Protein AF-A0A0C2Z1Q3-F1 (afdb_monomer_lite)

Radius of gyration: 25.27 Å; chains: 1; bounding box: 52×28×82 Å

Organism: Hebeloma cylindrosporum (NCBI:txid76867)

pLDDT: mean 87.55, std 15.51, range [37.38, 97.81]

Structure (mmCIF, N/CA/C/O backbone):
data_AF-A0A0C2Z1Q3-F1
#
_entry.id   AF-A0A0C2Z1Q3-F1
#
loop_
_atom_site.group_PDB
_atom_site.id
_atom_site.type_symbol
_atom_site.label_atom_id
_atom_site.label_alt_id
_atom_site.label_comp_id
_atom_site.label_asym_id
_atom_site.label_entity_id
_atom_site.label_seq_id
_atom_site.pdbx_PDB_ins_code
_atom_site.Cartn_x
_atom_site.Cartn_y
_atom_site.Cartn_z
_atom_site.occupancy
_atom_site.B_iso_or_equiv
_atom_site.auth_seq_id
_atom_site.auth_comp_id
_atom_site.auth_asym_id
_atom_site.auth_atom_id
_atom_site.pdbx_PDB_model_num
ATOM 1 N N . MET A 1 1 ? 28.878 20.321 -57.368 1.00 40.28 1 MET A N 1
ATOM 2 C CA . MET A 1 1 ? 27.598 19.875 -56.774 1.00 40.28 1 MET A CA 1
ATOM 3 C C . MET A 1 1 ? 27.811 18.503 -56.149 1.00 40.28 1 MET A C 1
ATOM 5 O O . MET A 1 1 ? 27.955 17.532 -56.877 1.00 40.28 1 MET A O 1
ATOM 9 N N . HIS A 1 2 ? 27.926 18.428 -54.825 1.00 37.38 2 HIS A N 1
ATOM 10 C CA . HIS A 1 2 ? 27.951 17.170 -54.071 1.00 37.38 2 HIS A CA 1
ATOM 11 C C . HIS A 1 2 ? 27.033 17.356 -52.866 1.00 37.38 2 HIS A C 1
ATOM 13 O O . HIS A 1 2 ? 27.407 17.969 -51.870 1.00 37.38 2 HIS A O 1
ATOM 19 N N . THR A 1 3 ? 25.792 16.897 -52.990 1.00 44.56 3 THR A N 1
ATOM 20 C CA . THR A 1 3 ? 24.865 16.792 -51.866 1.00 44.56 3 THR A CA 1
ATOM 21 C C . THR A 1 3 ? 25.160 15.486 -51.142 1.00 44.56 3 THR A C 1
ATOM 23 O O . THR A 1 3 ? 24.826 14.408 -51.624 1.00 44.56 3 THR A O 1
ATOM 26 N N . SER A 1 4 ? 25.827 15.602 -49.995 1.00 44.66 4 SER A N 1
ATOM 27 C CA . SER A 1 4 ? 25.994 14.520 -49.027 1.00 44.66 4 SER A CA 1
ATOM 28 C C . SER A 1 4 ? 24.630 14.195 -48.410 1.00 44.66 4 SER A C 1
ATOM 30 O O . SER A 1 4 ? 24.090 14.960 -47.605 1.00 44.66 4 SER A O 1
ATOM 32 N N . SER A 1 5 ? 24.034 13.093 -48.858 1.00 52.19 5 SER A N 1
ATOM 33 C CA . SER A 1 5 ? 22.776 12.563 -48.337 1.00 52.19 5 SER A CA 1
ATOM 34 C C . SER A 1 5 ? 22.981 12.031 -46.919 1.00 52.19 5 SER A C 1
ATOM 36 O O . SER A 1 5 ? 23.750 11.100 -46.689 1.00 52.19 5 SER A O 1
ATOM 38 N N . ARG A 1 6 ? 22.270 12.625 -45.956 1.00 55.78 6 ARG A N 1
ATOM 39 C CA . ARG A 1 6 ? 22.214 12.179 -44.559 1.00 55.78 6 ARG A CA 1
ATOM 40 C C . ARG A 1 6 ? 21.500 10.829 -44.475 1.00 55.78 6 ARG A C 1
ATOM 42 O O . ARG A 1 6 ? 20.276 10.780 -44.428 1.00 55.78 6 ARG A O 1
ATOM 49 N N . THR A 1 7 ? 22.243 9.735 -44.381 1.00 54.81 7 THR A N 1
ATOM 50 C CA . THR A 1 7 ? 21.703 8.438 -43.952 1.00 54.81 7 THR A CA 1
ATOM 51 C C . THR A 1 7 ? 21.805 8.298 -42.429 1.00 54.81 7 THR A C 1
ATOM 53 O O . THR A 1 7 ? 22.650 7.579 -41.908 1.00 54.81 7 THR A O 1
ATOM 56 N N . CYS A 1 8 ? 20.936 8.986 -41.691 1.00 54.88 8 CYS A N 1
ATOM 57 C CA . CYS A 1 8 ? 20.479 8.540 -40.366 1.00 54.88 8 CYS A CA 1
ATOM 58 C C . CYS A 1 8 ? 18.974 8.737 -40.388 1.00 54.88 8 CYS A C 1
ATOM 60 O O . CYS A 1 8 ? 18.497 9.861 -40.282 1.00 54.88 8 CYS A O 1
ATOM 62 N N . SER A 1 9 ? 18.220 7.669 -40.638 1.00 55.84 9 SER A N 1
ATOM 63 C CA . SER A 1 9 ? 16.764 7.780 -40.555 1.00 55.84 9 SER A CA 1
ATOM 64 C C . SER A 1 9 ? 16.096 6.508 -40.043 1.00 55.84 9 SER A C 1
ATOM 66 O O . SER A 1 9 ? 15.236 6.619 -39.185 1.00 55.84 9 SER A O 1
ATOM 68 N N . THR A 1 10 ? 16.567 5.305 -40.386 1.00 55.25 10 THR A N 1
ATOM 69 C CA . THR A 1 10 ? 15.909 4.073 -39.893 1.00 55.25 10 THR A CA 1
ATOM 70 C C . THR A 1 10 ? 16.584 3.490 -38.642 1.00 55.25 10 THR A C 1
ATOM 72 O O . THR A 1 10 ? 15.976 3.406 -37.582 1.00 55.25 10 THR A O 1
ATOM 75 N N . ASN A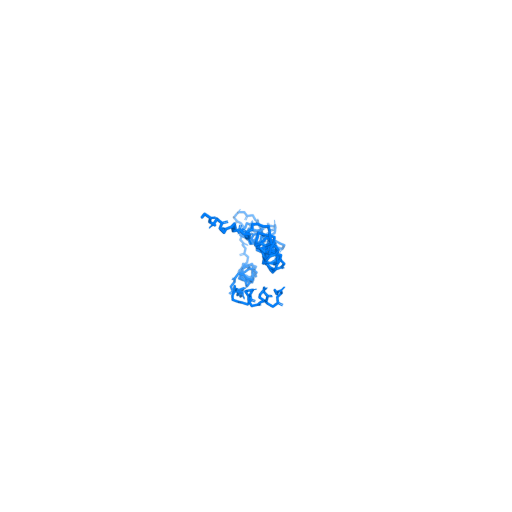 1 11 ? 17.899 3.234 -38.690 1.00 54.91 11 ASN A N 1
ATOM 76 C CA . ASN A 1 11 ? 18.646 2.620 -37.572 1.00 54.91 11 ASN A CA 1
ATOM 77 C C . ASN A 1 11 ? 18.670 3.443 -36.269 1.00 54.91 11 ASN A C 1
ATOM 79 O O . ASN A 1 11 ? 18.865 2.894 -35.183 1.00 54.91 11 ASN A O 1
ATOM 83 N N . CYS A 1 12 ? 18.538 4.766 -36.372 1.00 56.94 12 CYS A N 1
ATOM 84 C CA . CYS A 1 12 ? 18.564 5.675 -35.227 1.00 56.94 12 CYS A CA 1
ATOM 85 C C . CYS A 1 12 ? 17.227 5.624 -34.452 1.00 56.94 12 CYS A C 1
ATOM 87 O O . CYS A 1 12 ? 17.232 5.646 -33.221 1.00 56.94 12 CYS A O 1
ATOM 89 N N . ILE A 1 13 ? 16.103 5.500 -35.172 1.00 61.22 13 ILE A N 1
ATOM 90 C CA . ILE A 1 13 ? 14.750 5.461 -34.602 1.00 61.22 13 ILE A CA 1
ATOM 91 C C . ILE A 1 13 ? 14.472 4.090 -33.974 1.00 61.22 13 ILE A C 1
ATOM 93 O O . ILE A 1 13 ? 14.057 4.040 -32.818 1.00 61.22 13 ILE A O 1
ATOM 97 N N . ASP A 1 14 ? 14.822 2.991 -34.648 1.00 61.88 14 ASP A N 1
ATOM 98 C CA . ASP A 1 14 ? 14.607 1.631 -34.122 1.00 61.88 14 ASP A CA 1
ATOM 99 C C . ASP A 1 14 ? 15.408 1.360 -32.838 1.00 61.88 14 ASP A C 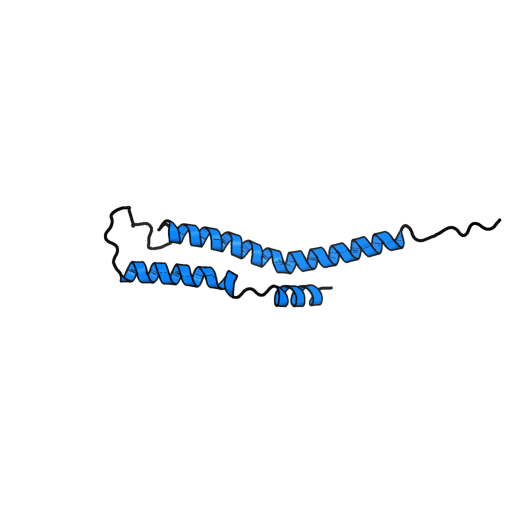1
ATOM 101 O O . ASP A 1 14 ? 14.910 0.753 -31.886 1.00 61.88 14 ASP A O 1
ATOM 105 N N . ARG A 1 15 ? 16.644 1.874 -32.749 1.00 62.88 15 ARG A N 1
ATOM 106 C CA . ARG A 1 15 ? 17.442 1.805 -31.511 1.00 62.88 15 ARG A CA 1
ATOM 107 C C . ARG A 1 15 ? 16.857 2.655 -30.384 1.00 62.88 15 ARG A C 1
ATOM 109 O O . ARG A 1 15 ? 17.006 2.282 -29.223 1.00 62.88 15 ARG A O 1
ATOM 116 N N . GLY A 1 16 ? 16.240 3.792 -30.706 1.00 69.06 16 GLY A N 1
ATOM 117 C CA . GLY A 1 16 ? 15.554 4.646 -29.736 1.00 69.06 16 GLY A CA 1
ATOM 118 C C . GLY A 1 16 ? 14.304 3.972 -29.172 1.00 69.06 16 GLY A C 1
ATOM 119 O O . GLY A 1 16 ? 14.157 3.896 -27.954 1.00 69.06 16 GLY A O 1
ATOM 120 N N . ALA A 1 17 ? 13.474 3.403 -30.051 1.00 69.00 17 ALA A N 1
ATOM 121 C CA . ALA A 1 17 ? 12.287 2.634 -29.681 1.00 69.00 17 ALA A CA 1
ATOM 122 C C . ALA A 1 17 ? 12.651 1.427 -28.800 1.00 69.00 17 ALA A C 1
ATOM 124 O O . ALA A 1 17 ? 12.163 1.312 -27.680 1.00 69.00 17 ALA A O 1
ATOM 125 N N . THR A 1 18 ? 13.638 0.625 -29.217 1.00 73.94 18 THR A N 1
ATOM 126 C CA . THR A 1 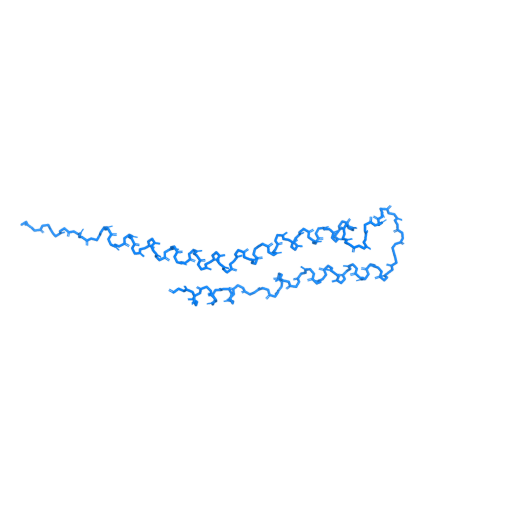18 ? 14.093 -0.553 -28.452 1.00 73.94 18 THR A CA 1
ATOM 127 C C . THR A 1 18 ? 14.625 -0.185 -27.056 1.00 73.94 18 THR A C 1
ATOM 129 O O . THR A 1 18 ? 14.470 -0.945 -26.100 1.00 73.94 18 THR A O 1
ATOM 132 N N . LYS A 1 19 ? 15.272 0.980 -26.901 1.00 85.69 19 LYS A N 1
ATOM 133 C CA . LYS A 1 19 ? 15.732 1.468 -25.587 1.00 85.69 19 LYS A CA 1
ATOM 134 C C . LYS A 1 19 ? 14.569 1.921 -24.707 1.00 85.69 19 LYS A C 1
ATOM 136 O O . LYS A 1 19 ? 14.573 1.625 -23.515 1.00 85.69 19 LYS A O 1
ATOM 141 N N . LEU A 1 20 ? 13.589 2.617 -25.282 1.00 90.44 20 LEU A N 1
ATOM 142 C CA . LEU A 1 20 ? 12.402 3.062 -24.556 1.00 90.44 20 LEU A CA 1
ATOM 143 C C . LEU A 1 20 ? 11.564 1.874 -24.068 1.00 90.44 20 LEU A C 1
ATOM 145 O O . LEU A 1 20 ? 11.105 1.888 -22.926 1.00 90.44 20 LEU A O 1
ATOM 149 N N . ASP A 1 21 ? 11.434 0.826 -24.880 1.00 94.12 21 ASP A N 1
ATOM 150 C CA . ASP A 1 21 ? 10.702 -0.388 -24.511 1.00 94.12 21 ASP A CA 1
ATOM 151 C C . ASP A 1 21 ? 11.343 -1.092 -23.312 1.00 94.12 21 ASP A C 1
ATOM 153 O O . ASP A 1 21 ? 10.646 -1.497 -22.378 1.00 94.12 21 ASP A O 1
ATOM 157 N N . LYS A 1 22 ? 12.681 -1.173 -23.282 1.00 93.50 22 LYS A N 1
ATOM 158 C CA . LYS A 1 22 ? 13.426 -1.726 -22.140 1.00 93.50 22 LYS A CA 1
ATOM 159 C C . LYS A 1 22 ? 13.213 -0.911 -20.866 1.00 93.50 22 LYS A C 1
ATOM 161 O O . LYS A 1 22 ? 12.883 -1.482 -19.830 1.00 93.50 22 LYS A O 1
ATOM 166 N N . VAL A 1 23 ? 13.331 0.416 -20.950 1.00 95.38 23 VAL A N 1
ATOM 167 C CA . VAL A 1 23 ? 13.098 1.320 -19.809 1.00 95.38 23 VAL A CA 1
ATOM 168 C C . VAL A 1 23 ? 11.667 1.204 -19.293 1.00 95.38 23 VAL A C 1
ATOM 170 O O . VAL A 1 23 ? 11.450 1.072 -18.089 1.00 95.38 23 VAL A O 1
ATOM 173 N N . THR A 1 24 ? 10.684 1.193 -20.190 1.00 96.12 24 THR A N 1
ATOM 174 C CA . THR A 1 24 ? 9.265 1.099 -19.823 1.00 96.12 24 THR A CA 1
ATOM 175 C C . THR A 1 24 ? 8.935 -0.262 -19.212 1.00 96.12 24 THR A C 1
ATOM 177 O O . THR A 1 24 ? 8.158 -0.340 -18.256 1.00 96.12 24 THR A O 1
ATOM 180 N N . SER A 1 25 ? 9.557 -1.332 -19.713 1.00 96.88 25 SER A N 1
ATOM 181 C CA . SER A 1 25 ? 9.412 -2.684 -19.167 1.00 96.88 25 SER A CA 1
ATOM 182 C C . SER A 1 25 ? 10.008 -2.789 -17.764 1.00 96.88 25 SER A C 1
ATOM 184 O O . SER A 1 25 ? 9.327 -3.268 -16.858 1.00 96.88 25 SER A O 1
ATOM 186 N N . ALA A 1 26 ? 11.225 -2.273 -17.554 1.00 97.00 26 ALA A N 1
ATOM 187 C CA . ALA A 1 26 ? 11.866 -2.231 -16.239 1.00 97.00 26 ALA A CA 1
ATOM 188 C C . ALA A 1 26 ? 11.048 -1.400 -15.237 1.00 97.00 26 ALA A C 1
ATOM 190 O O . ALA A 1 26 ? 10.738 -1.866 -14.141 1.00 97.00 26 ALA A O 1
ATOM 191 N N . TYR A 1 27 ? 10.598 -0.206 -15.641 1.00 96.00 27 TYR A N 1
ATOM 192 C CA . TYR A 1 27 ? 9.701 0.621 -14.833 1.00 96.00 27 TYR A CA 1
ATOM 193 C C . TYR A 1 27 ? 8.429 -0.140 -14.449 1.00 96.00 27 TYR A C 1
ATOM 195 O O . TYR A 1 27 ? 8.059 -0.186 -13.276 1.00 96.00 27 TYR A O 1
ATOM 203 N N . THR A 1 28 ? 7.770 -0.761 -15.429 1.00 97.81 28 THR A N 1
ATOM 204 C CA . THR A 1 28 ? 6.512 -1.482 -15.217 1.00 97.81 28 THR A CA 1
ATOM 205 C C . THR A 1 28 ? 6.697 -2.651 -14.258 1.00 97.81 28 THR A C 1
ATOM 207 O O . THR A 1 28 ? 5.888 -2.813 -13.346 1.00 97.81 28 THR A O 1
ATOM 210 N N . ALA A 1 29 ? 7.761 -3.436 -14.431 1.00 97.62 29 ALA A N 1
ATOM 211 C CA . ALA A 1 29 ? 8.060 -4.586 -13.586 1.00 97.62 29 ALA A CA 1
ATOM 212 C C . ALA A 1 29 ? 8.292 -4.190 -12.119 1.00 97.62 29 ALA A C 1
ATOM 214 O O . ALA A 1 29 ? 7.837 -4.893 -11.221 1.00 97.62 29 ALA A O 1
ATOM 215 N N . ILE A 1 30 ? 8.943 -3.048 -11.872 1.00 96.44 30 ILE A N 1
ATOM 216 C CA . ILE A 1 30 ? 9.235 -2.572 -10.514 1.00 96.44 30 ILE A CA 1
ATOM 217 C C . ILE A 1 30 ? 8.049 -1.836 -9.885 1.00 96.44 30 ILE A C 1
ATOM 219 O O . ILE A 1 30 ? 7.725 -2.065 -8.722 1.00 96.44 30 ILE A O 1
ATOM 223 N N . ARG A 1 31 ? 7.393 -0.937 -10.625 1.00 95.06 31 ARG A N 1
ATOM 224 C CA . ARG A 1 31 ? 6.415 0.001 -10.049 1.00 95.06 31 ARG A CA 1
ATOM 225 C C . ARG A 1 31 ? 4.992 -0.528 -10.026 1.00 95.06 31 ARG A C 1
ATOM 227 O O . ARG A 1 31 ? 4.233 -0.129 -9.146 1.00 95.06 31 ARG A O 1
ATOM 234 N N . ARG A 1 32 ? 4.608 -1.420 -10.947 1.00 96.44 32 ARG A N 1
ATOM 235 C CA . ARG A 1 32 ? 3.243 -1.971 -10.981 1.00 96.44 32 ARG A CA 1
ATOM 236 C C . ARG A 1 32 ? 2.890 -2.762 -9.713 1.00 96.44 32 ARG A C 1
ATOM 238 O O . ARG A 1 32 ? 1.796 -2.524 -9.199 1.00 96.44 32 ARG A O 1
ATOM 245 N N . PRO A 1 33 ? 3.756 -3.647 -9.177 1.00 95.31 33 PRO A N 1
ATOM 246 C CA . PRO A 1 33 ? 3.453 -4.361 -7.938 1.00 95.31 33 PRO A CA 1
ATOM 247 C C . PRO A 1 33 ? 3.226 -3.399 -6.770 1.00 95.31 33 PRO A C 1
ATOM 249 O O . PRO A 1 33 ? 2.170 -3.434 -6.147 1.00 95.31 33 PRO A O 1
ATOM 252 N N . THR A 1 34 ? 4.149 -2.457 -6.554 1.00 93.94 34 THR A N 1
ATOM 253 C CA . THR A 1 34 ? 4.042 -1.450 -5.490 1.00 93.94 34 THR A CA 1
ATOM 254 C C . THR A 1 34 ? 2.778 -0.598 -5.626 1.00 93.94 34 THR A C 1
ATOM 256 O O . THR A 1 34 ? 2.049 -0.410 -4.657 1.00 93.94 34 THR A O 1
ATOM 259 N N . ALA A 1 35 ? 2.469 -0.116 -6.835 1.00 94.50 35 ALA A N 1
ATOM 260 C CA . ALA A 1 35 ? 1.250 0.649 -7.096 1.00 94.50 35 ALA A CA 1
ATOM 261 C C . ALA A 1 35 ? -0.021 -0.161 -6.798 1.00 94.50 35 ALA A C 1
ATOM 263 O O . ALA A 1 35 ? -0.982 0.374 -6.250 1.00 94.50 35 ALA A O 1
ATOM 264 N N . THR A 1 36 ? -0.019 -1.457 -7.115 1.00 96.62 36 THR A N 1
ATOM 265 C CA . THR A 1 36 ? -1.142 -2.351 -6.807 1.00 96.62 36 THR A CA 1
ATOM 266 C C . THR A 1 36 ? -1.322 -2.494 -5.297 1.00 96.62 36 THR A C 1
ATOM 268 O O . THR A 1 36 ? -2.442 -2.361 -4.804 1.00 96.62 36 THR A O 1
ATOM 271 N N . SER A 1 37 ? -0.228 -2.667 -4.550 1.00 95.06 37 SER A N 1
ATOM 272 C CA . SER A 1 37 ? -0.265 -2.716 -3.086 1.00 95.06 37 SER A CA 1
ATOM 273 C C . SER A 1 37 ? -0.805 -1.421 -2.471 1.00 95.06 37 SER A C 1
ATOM 275 O O . SER A 1 37 ? -1.584 -1.488 -1.527 1.00 95.06 37 SER A O 1
ATOM 277 N N . PHE A 1 38 ? -0.485 -0.248 -3.033 1.00 95.50 38 PHE A N 1
ATOM 278 C CA . PHE A 1 38 ? -1.067 1.026 -2.585 1.00 95.50 38 PHE A CA 1
ATOM 279 C C . PHE A 1 38 ? -2.580 1.107 -2.792 1.00 95.50 38 PHE A C 1
ATOM 281 O O . PHE A 1 38 ? -3.292 1.617 -1.927 1.00 95.50 38 PHE A O 1
ATOM 288 N N . VAL A 1 39 ? -3.087 0.605 -3.920 1.00 96.38 39 VAL A N 1
ATOM 289 C CA . VAL A 1 39 ? -4.532 0.585 -4.197 1.00 96.38 39 VAL A CA 1
ATOM 290 C C . VAL A 1 39 ? -5.263 -0.311 -3.200 1.00 96.38 39 VAL A C 1
ATOM 292 O O . VAL A 1 39 ? -6.311 0.082 -2.689 1.00 96.38 39 VAL A O 1
ATOM 295 N N . VAL A 1 40 ? -4.714 -1.493 -2.909 1.00 95.94 40 VAL A N 1
ATOM 296 C CA . VAL A 1 40 ? -5.276 -2.409 -1.904 1.00 95.94 40 VAL A CA 1
ATOM 297 C C . VAL A 1 40 ? -5.214 -1.776 -0.515 1.00 95.94 40 VAL A C 1
ATOM 299 O O . VAL A 1 40 ? -6.254 -1.602 0.111 1.00 95.94 40 VAL A O 1
ATOM 302 N N . GLY A 1 41 ? -4.038 -1.302 -0.094 1.00 95.69 41 GLY A N 1
ATOM 303 C CA . GLY A 1 41 ? -3.852 -0.676 1.216 1.00 95.69 41 GLY A CA 1
ATOM 304 C C . GLY A 1 41 ? -4.773 0.526 1.442 1.00 95.69 41 GLY A C 1
ATOM 305 O O . GLY A 1 41 ? -5.309 0.694 2.530 1.00 95.69 41 GLY A O 1
ATOM 306 N N . SER A 1 42 ? -5.045 1.319 0.401 1.00 95.81 42 SER A N 1
ATOM 307 C CA . SER A 1 42 ? -5.980 2.452 0.481 1.00 95.81 42 SER A CA 1
ATOM 308 C C . SER A 1 42 ? -7.425 2.010 0.748 1.00 95.81 42 SER A C 1
ATOM 310 O O . SER A 1 42 ? -8.145 2.672 1.494 1.00 95.81 42 SER A O 1
ATOM 312 N N . ARG A 1 43 ? -7.863 0.888 0.158 1.00 96.00 43 ARG A N 1
ATOM 313 C CA . ARG A 1 43 ? -9.186 0.300 0.435 1.00 96.00 43 ARG A CA 1
ATOM 314 C C . ARG A 1 43 ? -9.250 -0.252 1.851 1.00 96.00 43 ARG A C 1
ATOM 316 O O . ARG A 1 43 ? -10.235 -0.017 2.541 1.00 96.00 43 ARG A O 1
ATOM 323 N N . ASP A 1 44 ? -8.188 -0.907 2.297 1.00 95.75 44 ASP A N 1
ATOM 324 C CA . ASP A 1 44 ? -8.124 -1.450 3.650 1.00 95.75 44 ASP A CA 1
ATOM 325 C C . ASP A 1 44 ? -8.143 -0.328 4.697 1.00 95.75 44 ASP A C 1
ATOM 327 O O . ASP A 1 44 ? -8.863 -0.425 5.688 1.00 95.75 44 ASP A O 1
ATOM 331 N N . GLN A 1 45 ? -7.427 0.780 4.461 1.00 96.50 45 GLN A N 1
ATOM 332 C CA . GLN A 1 45 ? -7.476 1.948 5.347 1.00 96.50 45 GLN A CA 1
ATOM 333 C C . GLN A 1 45 ? -8.863 2.574 5.400 1.00 96.50 45 GLN A C 1
ATOM 335 O O . GLN A 1 45 ? -9.346 2.885 6.487 1.00 96.50 45 GLN A O 1
ATOM 340 N N . ARG A 1 46 ? -9.540 2.698 4.252 1.00 96.38 46 ARG A N 1
ATOM 341 C CA . ARG A 1 46 ? -10.941 3.123 4.229 1.00 96.38 46 ARG A CA 1
ATOM 342 C C . ARG A 1 46 ? -11.803 2.218 5.110 1.00 96.38 46 ARG A C 1
ATOM 344 O O . ARG A 1 46 ? -12.557 2.734 5.927 1.00 96.38 46 ARG A O 1
ATOM 351 N N . ASN A 1 47 ? -11.671 0.897 4.979 1.00 96.06 47 ASN A N 1
ATOM 352 C CA . ASN A 1 47 ? -12.442 -0.043 5.792 1.00 96.06 47 ASN A CA 1
ATOM 353 C C . ASN A 1 47 ? -12.179 0.160 7.289 1.00 96.06 47 ASN A C 1
ATOM 355 O O . ASN A 1 47 ? -13.123 0.161 8.067 1.00 96.06 47 ASN A O 1
ATOM 359 N N . ARG A 1 48 ? -10.930 0.409 7.701 1.00 95.62 48 ARG A N 1
ATOM 360 C CA . ARG A 1 48 ? -10.610 0.724 9.103 1.00 95.62 48 ARG A CA 1
ATOM 361 C C . ARG A 1 48 ? -11.266 2.025 9.570 1.00 95.62 48 ARG A C 1
ATOM 363 O O . ARG A 1 48 ? -11.813 2.056 10.665 1.00 95.62 48 ARG A O 1
ATOM 370 N N . TYR A 1 49 ? -11.238 3.085 8.758 1.00 94.69 49 TYR A N 1
ATOM 371 C CA . TYR A 1 49 ? -11.847 4.378 9.110 1.00 94.69 49 TYR A CA 1
ATOM 372 C C . TYR A 1 49 ? -13.370 4.327 9.204 1.00 94.69 49 TYR A C 1
ATOM 374 O O . TYR A 1 49 ? -13.956 5.047 10.005 1.00 94.69 49 TYR A O 1
ATOM 382 N N . GLU A 1 50 ? -13.998 3.474 8.402 1.00 94.31 50 GLU A N 1
ATOM 383 C CA . GLU A 1 50 ? -15.446 3.268 8.400 1.00 94.31 50 GLU A CA 1
ATOM 384 C C . GLU A 1 50 ? -15.887 2.153 9.366 1.00 94.31 50 GLU A C 1
ATOM 386 O O . GLU A 1 50 ? -17.035 1.734 9.296 1.00 94.31 50 GLU A O 1
ATOM 391 N N . PHE A 1 51 ? -14.994 1.647 10.233 1.00 94.56 51 PHE A N 1
ATOM 392 C CA . PHE A 1 51 ? -15.239 0.499 11.127 1.00 94.56 51 PHE A CA 1
ATOM 393 C C . PHE A 1 51 ? -15.737 -0.773 10.404 1.00 94.56 51 PHE A C 1
ATOM 395 O O . PHE A 1 51 ? -16.301 -1.674 11.003 1.00 94.56 51 PHE A O 1
ATOM 402 N N . ASN A 1 52 ? -15.447 -0.896 9.111 1.00 95.19 52 ASN A N 1
ATOM 403 C CA . ASN A 1 52 ? -15.777 -2.042 8.259 1.00 95.19 52 ASN A CA 1
ATOM 404 C C . ASN A 1 52 ? -14.602 -3.028 8.114 1.00 95.19 52 ASN A C 1
ATOM 406 O O . ASN A 1 52 ? -14.552 -3.821 7.171 1.00 95.19 52 ASN A O 1
ATOM 410 N N . ALA A 1 53 ? -13.594 -2.926 8.979 1.00 94.12 53 ALA A N 1
ATOM 411 C CA . ALA A 1 53 ? -12.477 -3.862 9.005 1.00 94.12 53 ALA A CA 1
ATOM 412 C C . ALA A 1 53 ? -12.872 -5.162 9.732 1.00 94.12 53 ALA A C 1
ATOM 414 O O . ALA A 1 53 ? -13.717 -5.113 10.626 1.00 94.12 53 ALA A O 1
ATOM 415 N N . PRO A 1 54 ? -12.232 -6.304 9.410 1.00 90.75 54 PRO A N 1
ATOM 416 C CA . PRO A 1 54 ? -12.466 -7.563 10.110 1.00 90.75 54 PRO A CA 1
ATOM 417 C C . PRO A 1 54 ? -12.364 -7.432 11.632 1.00 90.75 54 PRO A C 1
ATOM 419 O O . PRO A 1 54 ? -11.329 -7.006 12.146 1.00 90.75 54 PRO A O 1
ATOM 422 N N . GLY A 1 55 ? -13.420 -7.823 12.344 1.00 91.19 55 GLY A N 1
ATOM 423 C CA . GLY A 1 55 ? -13.514 -7.743 13.803 1.00 91.19 55 GLY A CA 1
ATOM 424 C C . GLY A 1 55 ? -14.067 -6.421 14.343 1.00 91.19 55 GLY A C 1
ATOM 425 O O . GLY A 1 55 ? -14.049 -6.227 15.560 1.00 91.19 55 GLY A O 1
ATOM 426 N N . PHE A 1 56 ? -14.542 -5.524 13.477 1.00 93.31 56 PHE A N 1
ATOM 427 C CA . PHE A 1 56 ? -15.140 -4.234 13.843 1.00 93.31 56 PHE A CA 1
ATOM 428 C C . PHE A 1 56 ? -16.510 -3.993 13.190 1.00 93.31 56 PHE A C 1
ATOM 430 O O . PHE A 1 56 ? -17.138 -2.978 13.472 1.00 93.31 56 PHE A O 1
ATOM 437 N N . GLU A 1 57 ? -17.003 -4.932 12.375 1.00 93.81 57 GLU A N 1
ATOM 438 C CA . GLU A 1 57 ? -18.232 -4.787 11.584 1.00 93.81 57 GLU A CA 1
ATOM 439 C C . GLU A 1 57 ? -19.510 -4.679 12.433 1.00 93.81 57 GLU A C 1
ATOM 441 O O . GLU A 1 57 ? -20.570 -4.310 11.926 1.00 93.81 57 GLU A O 1
ATOM 446 N N . ASP A 1 58 ? -19.427 -5.030 13.717 1.00 94.19 58 ASP A N 1
ATOM 447 C CA . ASP A 1 58 ? -20.512 -4.921 14.689 1.00 94.19 58 ASP A CA 1
ATOM 448 C C . ASP A 1 58 ? -20.736 -3.490 15.196 1.00 94.19 58 ASP A C 1
ATOM 450 O O . ASP A 1 58 ? -21.793 -3.222 15.762 1.00 94.19 58 ASP A O 1
ATOM 454 N N . ILE A 1 59 ? -19.782 -2.578 14.989 1.00 93.69 59 ILE A N 1
ATOM 455 C CA . ILE A 1 59 ? -19.826 -1.221 15.543 1.00 93.69 59 ILE A CA 1
ATOM 456 C C . ILE A 1 59 ? -20.820 -0.349 14.776 1.00 93.69 59 ILE A C 1
ATOM 458 O O . ILE A 1 59 ? -20.738 -0.197 13.557 1.00 93.69 59 ILE A O 1
ATOM 462 N N . GLN A 1 60 ? -21.734 0.277 15.512 1.00 92.56 60 GLN A N 1
ATOM 463 C CA . GLN A 1 60 ? -22.703 1.245 15.011 1.00 92.56 60 GLN A CA 1
ATOM 464 C C . GLN A 1 60 ? -22.485 2.633 15.626 1.00 92.56 60 GLN A C 1
ATOM 466 O O . GLN A 1 60 ? -21.833 2.811 16.658 1.00 92.56 60 GLN A O 1
ATOM 471 N N . GLU A 1 61 ? -23.048 3.654 14.981 1.00 89.75 61 GLU A N 1
ATOM 472 C CA . GLU A 1 61 ? -23.023 5.014 15.516 1.00 89.75 61 GLU A CA 1
ATOM 473 C C . GLU A 1 61 ? -23.735 5.075 16.878 1.00 89.75 61 GLU A C 1
ATOM 475 O O . GLU A 1 61 ? -24.884 4.658 17.018 1.00 89.75 61 GLU A O 1
ATOM 480 N N . GLY A 1 62 ? -23.045 5.621 17.882 1.00 91.69 62 GLY A N 1
ATOM 481 C CA . GLY A 1 62 ? -23.544 5.724 19.255 1.00 91.69 62 GLY A CA 1
ATOM 482 C C . GLY A 1 62 ? -23.132 4.572 20.176 1.00 91.69 62 GLY A C 1
ATOM 483 O O . GLY A 1 62 ? -23.383 4.662 21.380 1.00 91.69 62 GLY A O 1
ATOM 484 N N . ASP A 1 63 ? -22.462 3.539 19.657 1.00 94.06 63 ASP A N 1
ATOM 485 C CA . ASP A 1 63 ? -21.952 2.447 20.484 1.00 94.06 63 ASP A CA 1
ATOM 486 C C . ASP A 1 63 ? -20.838 2.907 21.430 1.00 94.06 63 ASP A C 1
ATOM 488 O O . ASP A 1 63 ? -19.957 3.701 21.087 1.00 94.06 63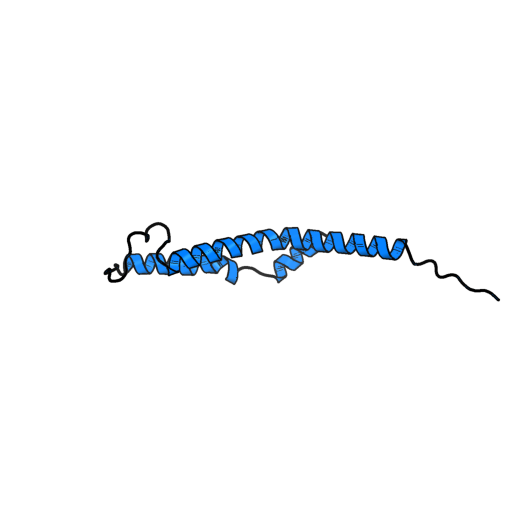 ASP A O 1
ATOM 492 N N . ASN A 1 64 ? -20.844 2.347 22.640 1.00 94.31 64 ASN A N 1
ATOM 493 C CA . ASN A 1 64 ? -19.753 2.519 23.590 1.00 94.31 64 ASN A CA 1
ATOM 494 C C . ASN A 1 64 ? -18.679 1.450 23.342 1.00 94.31 64 ASN A C 1
ATOM 496 O O . ASN A 1 64 ? -18.789 0.319 23.819 1.00 94.31 64 ASN A O 1
ATOM 500 N N . ILE A 1 65 ? -17.650 1.808 22.577 1.00 94.12 65 ILE A N 1
ATOM 501 C CA . ILE A 1 65 ? -16.551 0.909 22.208 1.00 94.12 65 ILE A CA 1
ATOM 502 C C . ILE A 1 65 ? -15.515 0.883 23.337 1.00 94.12 65 ILE A C 1
ATOM 504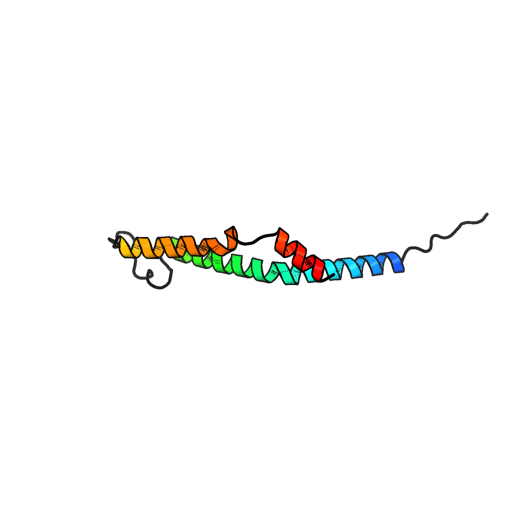 O O . ILE A 1 65 ? -15.145 1.928 23.876 1.00 94.12 65 ILE A O 1
ATOM 508 N N . SER A 1 66 ? -15.015 -0.305 23.693 1.00 95.38 66 SER A N 1
ATOM 509 C CA . SER A 1 66 ? -13.989 -0.404 24.733 1.00 95.38 66 SER A CA 1
ATOM 510 C C . SER A 1 66 ? -12.666 0.249 24.293 1.00 95.38 66 SER A C 1
ATOM 512 O O . SER A 1 66 ? -12.312 0.194 23.107 1.00 95.38 66 SER A O 1
ATOM 514 N N . PRO A 1 67 ? -11.895 0.836 25.227 1.00 96.12 67 PRO A N 1
ATOM 515 C CA . PRO A 1 67 ? -10.589 1.418 24.917 1.00 96.12 67 PRO A CA 1
ATOM 516 C C . PRO A 1 67 ? -9.621 0.430 24.255 1.00 96.12 67 PRO A C 1
ATOM 518 O O . PRO A 1 67 ? -8.837 0.816 23.389 1.00 96.12 67 PRO A O 1
ATOM 521 N N . GLU A 1 68 ? -9.683 -0.846 24.633 1.00 96.12 68 GLU A N 1
ATOM 522 C CA . GLU A 1 68 ? -8.822 -1.903 24.103 1.00 96.12 68 GLU A CA 1
ATOM 523 C C . GLU A 1 68 ? -9.105 -2.148 22.618 1.00 96.12 68 GLU A C 1
ATOM 525 O O . GLU A 1 68 ? -8.173 -2.117 21.816 1.00 96.12 68 GLU A O 1
ATOM 530 N N . ARG A 1 69 ? -10.383 -2.283 22.229 1.00 94.38 69 ARG A N 1
ATOM 531 C CA . ARG A 1 69 ? -10.776 -2.452 20.818 1.00 94.38 69 ARG A CA 1
ATOM 532 C C . ARG A 1 69 ? -10.385 -1.237 19.979 1.00 94.38 69 ARG A C 1
ATOM 534 O O . ARG A 1 69 ? -9.871 -1.389 18.874 1.00 94.38 69 ARG A O 1
ATOM 541 N N . LEU A 1 70 ? -10.571 -0.024 20.506 1.00 93.81 70 LEU A N 1
ATOM 542 C CA . LEU A 1 70 ? -10.122 1.194 19.821 1.00 93.81 70 LEU A CA 1
ATOM 543 C C . LEU A 1 70 ? -8.597 1.231 19.652 1.00 93.81 70 LEU A C 1
ATOM 545 O O . LEU A 1 70 ? -8.104 1.664 18.612 1.00 93.81 70 LEU A O 1
ATOM 549 N N . SER A 1 71 ? -7.845 0.755 20.648 1.00 96.19 71 SER A N 1
ATOM 550 C CA . SER A 1 71 ? -6.387 0.659 20.562 1.00 96.19 71 SER A CA 1
ATOM 551 C C . SER A 1 71 ? -5.940 -0.352 19.505 1.00 96.19 71 SER A C 1
ATOM 553 O O . SER A 1 71 ? -5.015 -0.064 18.747 1.00 96.19 71 SER A O 1
ATOM 555 N N . GLU A 1 72 ? -6.601 -1.506 19.416 1.00 95.94 72 GLU A N 1
ATOM 556 C CA . GLU A 1 72 ? -6.344 -2.511 18.378 1.00 95.94 72 GLU A CA 1
ATOM 557 C C . GLU A 1 72 ? -6.607 -1.954 16.976 1.00 95.94 72 GLU A C 1
ATOM 559 O O . GLU A 1 72 ? -5.753 -2.073 16.093 1.00 95.94 72 GLU A O 1
ATOM 564 N N . LEU A 1 73 ? -7.737 -1.266 16.786 1.00 95.75 73 LEU A N 1
ATOM 565 C CA . LEU A 1 73 ? -8.046 -0.607 15.521 1.00 95.75 73 LEU A CA 1
ATOM 566 C C . LEU A 1 73 ? -6.982 0.438 15.166 1.00 95.75 73 LEU A C 1
ATOM 568 O O . LEU A 1 73 ? -6.474 0.434 14.044 1.00 95.75 73 LEU A O 1
ATOM 572 N N . GLY A 1 74 ? -6.605 1.286 16.127 1.00 95.94 74 GLY A N 1
ATOM 573 C CA . GLY A 1 74 ? -5.577 2.312 15.949 1.00 95.94 74 GLY A CA 1
ATOM 574 C C . GLY A 1 74 ? -4.224 1.735 15.528 1.00 95.94 74 GLY A C 1
ATOM 575 O O . GLY A 1 74 ? -3.626 2.229 14.574 1.00 95.94 74 GLY A O 1
ATOM 576 N N . LYS A 1 75 ? -3.779 0.642 16.161 1.00 96.38 75 LYS A N 1
ATOM 577 C CA . LYS A 1 75 ? -2.556 -0.074 15.755 1.00 96.38 75 LYS A CA 1
ATOM 578 C C . LYS A 1 75 ? -2.664 -0.614 14.333 1.00 96.38 75 LYS A C 1
ATOM 580 O O . LYS A 1 75 ? -1.765 -0.402 13.529 1.00 96.38 75 LYS A O 1
ATOM 585 N N . SER A 1 76 ? -3.793 -1.233 13.985 1.00 95.50 76 SER A N 1
ATOM 586 C CA . SER A 1 76 ? -3.993 -1.753 12.627 1.00 95.50 76 SER A CA 1
ATOM 587 C C . SER A 1 76 ? -3.987 -0.645 11.560 1.00 95.50 76 SER A C 1
ATOM 589 O O . SER A 1 76 ? -3.579 -0.877 10.420 1.00 95.50 76 SER A O 1
ATOM 591 N N . MET A 1 77 ? -4.431 0.570 11.912 1.00 96.00 77 MET A N 1
ATOM 592 C CA . MET A 1 77 ? -4.346 1.742 11.037 1.00 96.00 77 MET A CA 1
ATOM 593 C C . MET A 1 77 ? -2.902 2.217 10.880 1.00 96.00 77 MET A C 1
ATOM 595 O O . MET A 1 77 ? -2.518 2.564 9.765 1.00 96.00 77 MET A O 1
ATOM 599 N N . GLU A 1 78 ? -2.118 2.236 11.960 1.00 96.00 78 GLU A N 1
ATOM 600 C CA . GLU A 1 78 ? -0.692 2.587 11.940 1.00 96.00 78 GLU A CA 1
ATOM 601 C C . GLU A 1 78 ? 0.097 1.633 11.033 1.00 96.00 78 GLU A C 1
ATOM 603 O O . GLU A 1 78 ? 0.738 2.088 10.087 1.00 96.00 78 GLU A O 1
ATOM 608 N N . GLU A 1 79 ? -0.065 0.322 11.226 1.00 94.50 79 GLU A N 1
ATOM 609 C CA . GLU A 1 79 ? 0.554 -0.724 10.396 1.00 94.50 79 GLU A CA 1
ATOM 610 C C . GLU A 1 79 ? 0.177 -0.586 8.910 1.00 94.50 79 GLU A C 1
ATOM 612 O O . GLU A 1 79 ? 0.994 -0.798 8.012 1.00 94.50 79 GLU A O 1
ATOM 617 N N . GLY A 1 80 ? -1.056 -0.157 8.614 1.00 93.69 80 GLY A N 1
ATOM 618 C CA . GLY A 1 80 ? -1.506 0.108 7.245 1.00 93.69 80 GLY A CA 1
ATOM 619 C C . GLY A 1 80 ? -0.704 1.197 6.512 1.00 93.69 80 GLY A C 1
ATOM 620 O O . GLY A 1 80 ? -0.751 1.261 5.279 1.00 93.69 80 GLY A O 1
ATOM 621 N N . TRP A 1 81 ? 0.048 2.035 7.233 1.00 94.56 81 TRP A N 1
ATOM 622 C CA . TRP A 1 81 ? 0.920 3.070 6.670 1.00 94.56 81 TRP A CA 1
ATOM 623 C C . TRP A 1 81 ? 2.382 2.636 6.493 1.00 94.56 81 TRP A C 1
ATOM 625 O O . TRP A 1 81 ? 3.154 3.387 5.889 1.00 94.56 81 TRP A O 1
ATOM 635 N N . ASP A 1 82 ? 2.763 1.430 6.922 1.00 93.75 82 ASP A N 1
ATOM 636 C CA . ASP A 1 82 ? 4.153 0.959 6.854 1.00 93.75 82 ASP A CA 1
ATOM 637 C C . ASP A 1 82 ? 4.699 0.941 5.429 1.00 93.75 82 ASP A C 1
ATOM 639 O O . ASP A 1 82 ? 5.816 1.394 5.175 1.00 93.75 82 ASP A O 1
ATOM 643 N N . LEU A 1 83 ? 3.921 0.429 4.472 1.00 88.94 83 LEU A N 1
ATOM 644 C CA . LEU A 1 83 ? 4.356 0.354 3.079 1.00 88.94 83 LEU A CA 1
ATOM 645 C C . LEU A 1 83 ? 4.593 1.756 2.474 1.00 88.94 83 LEU A C 1
ATOM 647 O O . LEU A 1 83 ? 5.674 1.963 1.921 1.00 88.94 83 LEU A O 1
ATOM 651 N N . PRO A 1 84 ? 3.655 2.724 2.563 1.00 89.62 84 PRO A N 1
ATOM 652 C CA . PRO A 1 84 ? 3.907 4.106 2.151 1.00 89.62 84 PRO A CA 1
ATOM 653 C C . PRO A 1 84 ? 5.151 4.743 2.757 1.00 89.62 84 PRO A C 1
ATOM 655 O O . PRO A 1 84 ? 5.888 5.408 2.031 1.00 89.62 84 PRO A O 1
ATOM 658 N N . TRP A 1 85 ? 5.397 4.534 4.050 1.00 91.81 85 TRP A N 1
ATOM 659 C CA . TRP A 1 85 ? 6.521 5.174 4.729 1.00 91.81 85 TRP A CA 1
ATOM 660 C C . TRP A 1 85 ? 7.866 4.528 4.428 1.00 91.81 85 TRP A C 1
ATOM 662 O O . TRP A 1 85 ? 8.872 5.228 4.321 1.00 91.81 85 TRP A O 1
ATOM 672 N N . ASN A 1 86 ? 7.887 3.209 4.250 1.00 92.50 86 ASN A N 1
ATOM 673 C CA . ASN A 1 86 ? 9.123 2.457 4.060 1.00 92.50 86 ASN A CA 1
ATOM 674 C C . ASN A 1 86 ? 9.453 2.191 2.582 1.00 92.50 86 ASN A C 1
ATOM 676 O O . ASN A 1 86 ? 10.520 1.658 2.273 1.00 92.50 86 ASN A O 1
ATOM 680 N N . ASN A 1 87 ? 8.575 2.554 1.639 1.00 91.62 87 ASN A N 1
ATOM 681 C CA . ASN A 1 87 ? 8.877 2.426 0.216 1.00 91.62 87 ASN A CA 1
ATOM 682 C C . ASN A 1 87 ? 9.884 3.494 -0.250 1.00 91.62 87 ASN A C 1
ATOM 684 O O . ASN A 1 87 ? 9.650 4.696 -0.148 1.00 91.62 87 ASN A O 1
ATOM 688 N N . SER A 1 88 ? 10.994 3.046 -0.840 1.00 93.38 88 SER A N 1
ATOM 689 C CA . SER A 1 88 ? 12.076 3.906 -1.325 1.00 93.38 88 SER A CA 1
ATOM 690 C C . SER A 1 88 ? 12.106 3.952 -2.851 1.00 93.38 88 SER A C 1
ATOM 692 O O . SER A 1 88 ? 12.513 3.002 -3.526 1.00 93.38 88 SER A O 1
ATOM 694 N N . ALA A 1 89 ? 11.759 5.112 -3.414 1.00 91.56 89 ALA A N 1
ATOM 695 C CA . ALA A 1 89 ? 11.877 5.351 -4.853 1.00 91.56 89 ALA A CA 1
ATOM 696 C C . ALA A 1 89 ? 13.326 5.204 -5.355 1.00 91.56 89 ALA A C 1
ATOM 698 O O . ALA A 1 89 ? 13.553 4.838 -6.507 1.00 91.56 89 ALA A O 1
ATOM 699 N N . ARG A 1 90 ? 14.320 5.462 -4.496 1.00 95.19 90 ARG A N 1
ATOM 700 C CA . ARG A 1 90 ? 15.737 5.301 -4.841 1.00 95.19 90 ARG A CA 1
ATOM 701 C C . ARG A 1 90 ? 16.097 3.833 -5.062 1.00 95.19 90 ARG A C 1
ATOM 703 O O . ARG A 1 90 ? 16.814 3.525 -6.013 1.00 95.19 90 ARG A O 1
ATOM 710 N N . ASP A 1 91 ? 15.580 2.941 -4.224 1.00 95.06 91 ASP A N 1
ATOM 711 C CA . ASP A 1 91 ? 15.822 1.505 -4.369 1.00 95.06 91 ASP A CA 1
ATOM 712 C C . ASP A 1 91 ? 15.075 0.937 -5.576 1.00 95.06 91 ASP A C 1
ATOM 714 O O . ASP A 1 91 ? 15.622 0.099 -6.290 1.00 95.06 91 ASP A O 1
ATOM 718 N N . ASP A 1 92 ? 13.869 1.439 -5.863 1.00 94.81 92 ASP A N 1
ATOM 719 C CA . ASP A 1 92 ? 13.147 1.123 -7.100 1.00 94.81 92 ASP A CA 1
ATOM 720 C C . ASP A 1 92 ? 13.973 1.495 -8.342 1.00 94.81 92 ASP A C 1
ATOM 722 O O . ASP A 1 92 ? 14.101 0.686 -9.260 1.00 94.81 92 ASP A O 1
ATOM 726 N N . ILE A 1 93 ? 14.563 2.699 -8.362 1.00 95.81 93 ILE A N 1
ATOM 727 C CA . ILE A 1 93 ? 15.423 3.157 -9.464 1.00 95.81 93 ILE A CA 1
ATOM 728 C C . ILE A 1 93 ? 16.632 2.238 -9.616 1.00 95.81 93 ILE A C 1
ATOM 730 O O . ILE A 1 93 ? 16.938 1.830 -10.733 1.00 95.81 93 ILE A O 1
ATOM 734 N N . LYS A 1 94 ? 17.304 1.886 -8.513 1.00 97.06 94 LYS A N 1
ATOM 735 C CA . LYS A 1 94 ? 18.448 0.968 -8.553 1.00 97.06 94 LYS A CA 1
ATOM 736 C C . LYS A 1 94 ? 18.056 -0.371 -9.184 1.00 97.06 94 LYS A C 1
ATOM 738 O O . LYS A 1 94 ? 18.689 -0.787 -10.146 1.00 97.06 94 LYS A O 1
ATOM 743 N N . ARG A 1 95 ? 16.965 -0.986 -8.715 1.00 96.00 95 ARG A N 1
ATOM 744 C CA . ARG A 1 95 ? 16.472 -2.256 -9.272 1.00 96.00 95 ARG A CA 1
ATOM 745 C C . ARG A 1 95 ? 16.082 -2.135 -10.745 1.00 96.00 95 ARG A C 1
ATOM 747 O O . ARG A 1 95 ? 16.328 -3.061 -11.503 1.00 96.00 95 ARG A O 1
ATOM 754 N N . ALA A 1 96 ? 15.496 -1.012 -11.159 1.00 95.44 96 ALA A N 1
ATOM 755 C CA . ALA A 1 96 ? 15.149 -0.784 -12.559 1.00 95.44 96 ALA A CA 1
ATOM 756 C C . ALA A 1 96 ? 16.392 -0.630 -13.453 1.00 95.44 96 ALA A C 1
ATOM 758 O O . ALA A 1 96 ? 16.384 -1.118 -14.578 1.00 95.44 96 ALA A O 1
ATOM 759 N N . LEU A 1 97 ? 17.454 0.019 -12.963 1.00 95.25 97 LEU A N 1
ATOM 760 C CA . LEU A 1 97 ? 18.723 0.147 -13.687 1.00 95.25 97 LEU A CA 1
ATOM 761 C C . LEU A 1 97 ? 19.440 -1.199 -13.835 1.00 95.25 97 LEU A C 1
ATOM 763 O O . LEU A 1 97 ? 20.003 -1.452 -14.894 1.00 95.25 97 LEU A O 1
ATOM 767 N N . ASP A 1 98 ? 19.356 -2.076 -12.830 1.00 96.06 98 ASP A N 1
ATOM 768 C CA . ASP A 1 98 ? 19.920 -3.433 -12.887 1.00 96.06 98 ASP A CA 1
ATOM 769 C C . ASP A 1 98 ? 19.234 -4.328 -13.953 1.00 96.06 98 ASP A C 1
ATOM 771 O O . ASP A 1 98 ? 19.742 -5.400 -14.281 1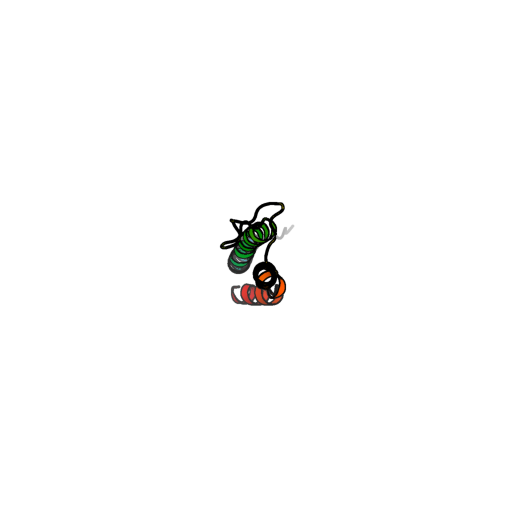.00 96.06 98 ASP A O 1
ATOM 775 N N . MET A 1 99 ? 18.088 -3.906 -14.509 1.00 93.44 99 MET A N 1
ATOM 776 C CA . MET A 1 99 ? 17.338 -4.621 -15.556 1.00 93.44 99 MET A CA 1
ATOM 777 C C . MET A 1 99 ? 17.636 -4.148 -16.996 1.00 93.44 99 MET A C 1
ATOM 779 O O . MET A 1 99 ? 17.055 -4.703 -17.935 1.00 93.44 99 MET A O 1
ATOM 783 N N . LEU A 1 100 ? 18.465 -3.112 -17.189 1.00 90.06 100 LEU A N 1
ATOM 784 C CA . LEU A 1 100 ? 18.745 -2.487 -18.497 1.00 90.06 100 LEU A CA 1
ATOM 785 C C . LEU A 1 100 ? 20.049 -2.973 -19.135 1.00 90.06 100 LEU A C 1
ATOM 787 O O . LEU A 1 100 ? 20.029 -3.166 -20.379 1.00 90.06 100 LEU A O 1
#

Foldseek 3Di:
DDDDDDPDDPVVVVVVVVVVVLLVVLLCVLVVVLVVLVVVLVVQLVCLVVLNHPPRVPDDPPDDDDPVVVVVSVVVNVVSCCSVVPDDPVVSVVSSVVRD

Secondary structure (DSSP, 8-state):
--------SSHHHHHHHHHHHHHHHHHHHHHHHHHHHHHHHHHHHHHHHTT-STT-TT--TT----HHHHHHHHHHHHHTTHHHHH--HHHHHHHHHTT-

Sequence (100 aa):
MHTSSRTCSTNCIDRGATKLDKVTSAYTAIRRPTATSFVVGSRDQRNRYEFNAPGFEDIQEGDNISPERLSELGKSMEEGWDLPWNNSARDDIKRALDML